Protein AF-A0A973G9G6-F1 (afdb_monomer)

Solvent-accessible surface area (backbone atoms only — not comparable to full-atom values): 5381 Å² total; per-residue (Å²): 139,72,50,78,48,88,78,57,51,48,38,65,57,30,37,51,51,11,51,51,29,38,56,50,14,53,52,34,36,53,48,30,72,65,43,74,53,80,60,53,81,67,45,93,43,72,67,58,38,58,62,45,45,63,53,41,53,51,51,34,50,53,31,40,52,53,13,52,52,35,35,49,50,13,49,49,32,34,52,48,23,52,53,51,54,50,52,31,51,54,52,49,52,53,52,51,55,51,56,73,71,55,133

Radius of gyration: 23.61 Å; Cα contacts (8 Å, |Δi|>4): 86; chains: 1; bounding box: 51×19×75 Å

Mean predicted aligned error: 8.4 Å

Structure (mmCIF, N/CA/C/O backbone):
data_AF-A0A973G9G6-F1
#
_entry.id   AF-A0A973G9G6-F1
#
loop_
_atom_site.group_PDB
_atom_site.id
_atom_site.type_symbol
_atom_site.label_atom_id
_atom_site.label_alt_id
_atom_site.label_comp_id
_atom_site.label_asym_id
_atom_site.label_entity_id
_atom_site.label_seq_id
_atom_site.pdbx_PDB_ins_code
_atom_site.Cartn_x
_atom_site.Cartn_y
_atom_site.Cartn_z
_atom_site.occupancy
_atom_site.B_iso_or_equiv
_atom_site.auth_seq_id
_atom_site.auth_comp_id
_atom_site.auth_asym_id
_atom_site.auth_atom_id
_atom_site.pdbx_PDB_model_num
ATOM 1 N N . MET A 1 1 ? 5.872 -15.134 -18.579 1.00 45.53 1 MET A N 1
ATOM 2 C CA . MET A 1 1 ? 5.766 -13.813 -19.224 1.00 45.53 1 MET A CA 1
ATOM 3 C C . MET A 1 1 ? 6.505 -12.894 -18.280 1.00 45.53 1 MET A C 1
ATOM 5 O O . MET A 1 1 ? 5.977 -12.740 -17.203 1.00 45.53 1 MET A O 1
ATOM 9 N N . GLY A 1 2 ? 7.734 -12.447 -18.484 1.00 47.12 2 GLY A N 1
ATOM 10 C CA . GLY A 1 2 ? 8.641 -12.561 -19.624 1.00 47.12 2 GLY A CA 1
ATOM 11 C C . GLY A 1 2 ? 9.354 -11.223 -19.746 1.00 47.12 2 GLY A C 1
ATOM 12 O O . GLY A 1 2 ? 8.868 -10.378 -20.486 1.00 47.12 2 GLY A O 1
ATOM 13 N N . ALA A 1 3 ? 10.430 -11.038 -18.974 1.00 52.69 3 ALA A N 1
ATOM 14 C CA . ALA A 1 3 ? 11.236 -9.823 -18.930 1.00 52.69 3 ALA A CA 1
ATOM 15 C C . ALA A 1 3 ? 11.549 -9.314 -20.347 1.00 52.69 3 ALA A C 1
ATOM 17 O O . ALA A 1 3 ? 12.343 -9.916 -21.070 1.00 52.69 3 ALA A O 1
ATOM 18 N N . ASN A 1 4 ? 10.886 -8.233 -20.751 1.00 54.75 4 ASN A N 1
ATOM 19 C CA . ASN A 1 4 ? 11.016 -7.638 -22.075 1.00 54.75 4 ASN A CA 1
ATOM 20 C C . ASN A 1 4 ? 11.725 -6.299 -21.921 1.00 54.75 4 ASN A C 1
ATOM 22 O O . ASN A 1 4 ? 11.088 -5.275 -21.695 1.00 54.75 4 ASN A O 1
ATOM 26 N N . GLY A 1 5 ? 13.052 -6.348 -22.004 1.00 57.25 5 GLY A N 1
ATOM 27 C CA . GLY A 1 5 ? 13.911 -5.208 -21.737 1.00 57.25 5 GLY A CA 1
ATOM 28 C C . GLY A 1 5 ? 15.383 -5.601 -21.688 1.00 57.25 5 GLY A C 1
ATOM 29 O O . GLY A 1 5 ? 15.707 -6.735 -21.326 1.00 57.25 5 GLY A O 1
ATOM 30 N N . LEU A 1 6 ? 16.280 -4.685 -22.052 1.00 60.56 6 LEU A N 1
ATOM 31 C CA . LEU A 1 6 ? 17.731 -4.896 -22.004 1.00 60.56 6 LEU A CA 1
ATOM 32 C C . LEU A 1 6 ? 18.203 -5.187 -20.566 1.00 60.56 6 LEU A C 1
ATOM 34 O O . LEU A 1 6 ? 19.143 -5.951 -20.352 1.00 60.56 6 LEU A O 1
ATOM 38 N N . LEU A 1 7 ? 17.515 -4.608 -19.581 1.00 72.62 7 LEU A N 1
ATOM 39 C CA . LEU A 1 7 ? 17.775 -4.744 -18.150 1.00 72.62 7 LEU A CA 1
ATOM 40 C C . LEU A 1 7 ? 17.162 -6.013 -17.533 1.00 72.62 7 LEU A C 1
ATOM 42 O O . LEU A 1 7 ? 17.378 -6.271 -16.350 1.00 72.62 7 LEU A O 1
ATOM 46 N N . ALA A 1 8 ? 16.432 -6.817 -18.317 1.00 73.56 8 ALA A N 1
ATOM 47 C CA . ALA A 1 8 ? 15.818 -8.084 -17.906 1.00 73.56 8 ALA A CA 1
ATOM 48 C C . ALA A 1 8 ? 14.952 -8.003 -16.627 1.00 73.56 8 ALA A C 1
ATOM 50 O O . ALA A 1 8 ? 14.781 -8.999 -15.921 1.00 73.56 8 ALA A O 1
ATOM 51 N N . VAL A 1 9 ? 14.380 -6.831 -16.336 1.00 80.88 9 VAL A N 1
ATOM 52 C CA . VAL A 1 9 ? 13.420 -6.640 -15.244 1.00 80.88 9 VAL A CA 1
ATOM 53 C C . VAL A 1 9 ? 12.005 -6.875 -15.760 1.00 80.88 9 VAL A C 1
ATOM 55 O O . VAL A 1 9 ? 11.623 -6.374 -16.817 1.00 80.88 9 VAL A O 1
ATOM 58 N N . ASP A 1 10 ? 11.204 -7.619 -14.999 1.00 87.00 10 ASP A N 1
ATOM 59 C CA . ASP A 1 10 ? 9.784 -7.791 -15.293 1.00 87.00 10 ASP A CA 1
ATOM 60 C C . ASP A 1 10 ? 8.987 -6.575 -14.784 1.00 87.00 10 ASP A C 1
ATOM 62 O O . ASP A 1 10 ? 8.516 -6.512 -13.645 1.00 87.00 10 ASP A O 1
ATOM 66 N N . GLY A 1 11 ? 8.903 -5.546 -15.631 1.00 87.31 11 GLY A N 1
ATOM 67 C CA . GLY A 1 11 ? 8.168 -4.316 -15.326 1.00 87.31 11 GLY A CA 1
ATOM 68 C C . GLY A 1 11 ? 6.669 -4.549 -15.101 1.00 87.31 11 GLY A C 1
ATOM 69 O O . GLY A 1 11 ? 6.060 -3.854 -14.283 1.00 87.31 11 GLY A O 1
ATOM 70 N N . ASP A 1 12 ? 6.083 -5.553 -15.758 1.00 89.44 12 ASP A N 1
ATOM 71 C CA . ASP A 1 12 ? 4.675 -5.921 -15.590 1.00 89.44 12 ASP A CA 1
ATOM 72 C C . ASP A 1 12 ? 4.438 -6.560 -14.216 1.00 89.44 12 ASP A C 1
ATOM 74 O O . ASP A 1 12 ? 3.451 -6.245 -13.540 1.00 89.44 12 ASP A O 1
ATOM 78 N N . GLU A 1 13 ? 5.363 -7.402 -13.749 1.00 90.56 13 GLU A N 1
ATOM 79 C CA . GLU A 1 13 ? 5.343 -7.948 -12.391 1.00 90.56 13 GLU A CA 1
ATOM 80 C C . GLU A 1 13 ? 5.485 -6.840 -11.338 1.00 90.56 13 GLU A C 1
ATOM 82 O O . GLU A 1 13 ? 4.693 -6.781 -10.395 1.00 90.56 13 GLU A O 1
ATOM 87 N N . LEU A 1 14 ? 6.412 -5.893 -11.521 1.00 92.00 14 LEU A N 1
ATOM 88 C CA . LEU A 1 14 ? 6.553 -4.745 -10.615 1.00 92.00 14 LEU A CA 1
ATOM 89 C C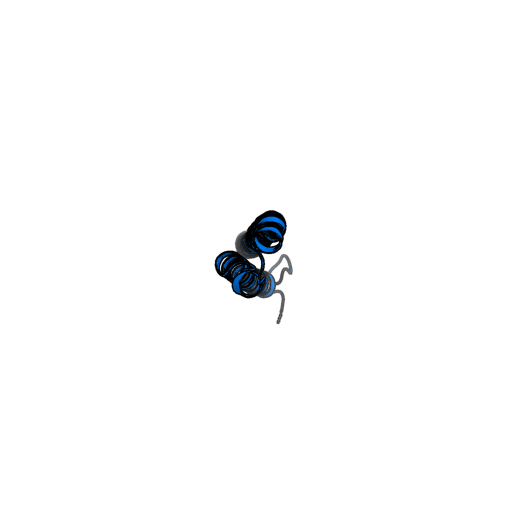 . LEU A 1 14 ? 5.289 -3.875 -10.582 1.00 92.00 14 LEU A C 1
ATOM 91 O O . LEU A 1 14 ? 4.843 -3.448 -9.513 1.00 92.00 14 LEU A O 1
ATOM 95 N N . CYS A 1 15 ? 4.680 -3.625 -11.740 1.00 92.62 15 CYS A N 1
ATOM 96 C CA . CYS A 1 15 ? 3.490 -2.788 -11.841 1.00 92.62 15 CYS A CA 1
ATOM 97 C C . CYS A 1 15 ? 2.246 -3.479 -11.255 1.00 92.62 15 CYS A C 1
ATOM 99 O O . CYS A 1 15 ? 1.471 -2.862 -10.510 1.00 92.62 15 CYS A O 1
ATOM 101 N N . SER A 1 16 ? 2.065 -4.771 -11.540 1.00 94.94 16 SER A N 1
ATOM 102 C CA . SER A 1 16 ? 0.963 -5.577 -11.003 1.00 94.94 16 SER A CA 1
ATOM 103 C C . SER A 1 16 ? 1.122 -5.839 -9.501 1.00 94.94 16 SER A C 1
ATOM 105 O O . SER A 1 16 ? 0.164 -5.626 -8.754 1.00 94.94 16 SER A O 1
ATOM 107 N N . GLY A 1 17 ? 2.325 -6.185 -9.034 1.00 94.31 17 GLY A N 1
ATOM 108 C CA . GLY A 1 17 ? 2.666 -6.333 -7.618 1.00 94.31 17 GLY A CA 1
ATOM 109 C C . GLY A 1 17 ? 2.461 -5.035 -6.841 1.00 94.31 17 GLY A C 1
ATOM 110 O O . GLY A 1 17 ? 1.751 -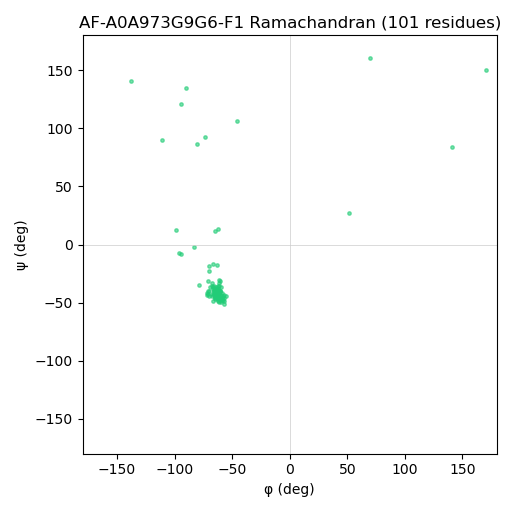5.019 -5.833 1.00 94.31 17 GLY A O 1
ATOM 111 N N . GLY A 1 18 ? 2.957 -3.913 -7.373 1.00 95.00 18 GLY A N 1
ATOM 112 C CA . GLY A 1 18 ? 2.726 -2.593 -6.792 1.00 95.00 18 GLY A CA 1
ATOM 113 C C . GLY A 1 18 ? 1.240 -2.224 -6.730 1.00 95.00 18 GLY A C 1
ATOM 114 O O . GLY A 1 18 ? 0.767 -1.720 -5.715 1.00 95.00 18 GLY A O 1
ATOM 115 N N . THR A 1 19 ? 0.455 -2.546 -7.763 1.00 96.69 19 THR A N 1
ATOM 116 C CA . THR A 1 19 ? -1.010 -2.358 -7.754 1.00 96.69 19 THR A CA 1
ATOM 117 C C . THR A 1 19 ? -1.704 -3.231 -6.705 1.00 96.69 19 THR A C 1
ATOM 119 O O . THR A 1 19 ? -2.646 -2.779 -6.049 1.00 96.69 19 THR A O 1
ATOM 122 N N . GLY A 1 20 ? -1.240 -4.470 -6.526 1.00 97.12 20 GLY A N 1
ATOM 123 C CA . GLY A 1 20 ? -1.711 -5.372 -5.478 1.00 97.12 20 GLY A CA 1
ATOM 124 C C . GLY A 1 20 ? -1.482 -4.796 -4.083 1.00 97.12 20 GLY A C 1
ATOM 125 O O . GLY A 1 20 ? -2.415 -4.758 -3.279 1.00 97.12 20 GLY A O 1
ATOM 126 N N . LEU A 1 21 ? -0.282 -4.267 -3.827 1.00 96.56 21 LEU A N 1
ATOM 127 C CA . LEU A 1 21 ? 0.045 -3.601 -2.567 1.00 96.56 21 LEU A CA 1
ATOM 128 C C . LEU A 1 21 ? -0.823 -2.366 -2.333 1.00 96.56 21 LEU A C 1
ATOM 130 O O . LEU A 1 21 ? -1.366 -2.220 -1.246 1.00 96.56 21 LEU A O 1
ATOM 134 N N . LEU A 1 22 ? -1.055 -1.525 -3.346 1.00 97.56 22 LEU A N 1
ATOM 135 C CA . LEU A 1 22 ? -1.932 -0.358 -3.182 1.00 97.56 22 LEU A CA 1
ATOM 136 C C . LEU A 1 22 ? -3.338 -0.754 -2.707 1.00 97.56 22 LEU A C 1
ATOM 138 O O . LEU A 1 22 ? -3.848 -0.199 -1.738 1.00 97.56 22 LEU A O 1
ATOM 142 N N . ARG A 1 23 ? -3.927 -1.786 -3.322 1.00 97.31 23 ARG A N 1
ATOM 143 C CA . ARG A 1 23 ? -5.239 -2.310 -2.909 1.00 97.31 23 ARG A CA 1
ATOM 144 C C . ARG A 1 23 ? -5.215 -2.910 -1.504 1.00 97.31 23 ARG A C 1
ATOM 146 O O . ARG A 1 23 ? -6.188 -2.768 -0.766 1.00 97.31 23 ARG A O 1
ATOM 153 N N . ALA A 1 24 ? -4.132 -3.593 -1.138 1.00 96.06 24 ALA A N 1
ATOM 154 C CA . ALA A 1 24 ? -3.962 -4.129 0.207 1.00 96.06 24 ALA A CA 1
ATOM 155 C C . ALA A 1 24 ? -3.862 -3.005 1.251 1.00 96.06 24 ALA A C 1
ATOM 157 O O . ALA A 1 24 ? -4.555 -3.068 2.264 1.00 96.06 24 ALA A O 1
ATOM 158 N N . GLY A 1 25 ? -3.082 -1.955 0.981 1.00 96.25 25 GLY A N 1
ATOM 159 C CA . GLY A 1 25 ? -2.973 -0.773 1.839 1.00 96.25 25 GLY A CA 1
ATOM 160 C C . GLY A 1 25 ? -4.323 -0.083 2.041 1.00 96.25 25 GLY A C 1
ATOM 161 O O . GLY A 1 25 ? -4.729 0.157 3.179 1.00 96.25 25 GLY A O 1
ATOM 162 N N . ASP A 1 26 ? -5.087 0.117 0.962 1.00 96.12 26 ASP A N 1
ATOM 163 C CA . ASP A 1 26 ? -6.451 0.660 1.032 1.00 96.12 26 ASP A CA 1
ATOM 164 C C . ASP A 1 26 ? -7.374 -0.212 1.903 1.00 96.12 26 ASP A C 1
ATOM 166 O O . ASP A 1 26 ? -8.150 0.296 2.717 1.00 96.12 26 ASP A O 1
ATOM 170 N N . ALA A 1 27 ? -7.285 -1.540 1.778 1.00 94.50 27 ALA A N 1
ATOM 171 C CA . ALA A 1 27 ? -8.078 -2.471 2.580 1.00 94.50 27 ALA A CA 1
ATOM 172 C C . ALA A 1 27 ? -7.691 -2.450 4.071 1.00 94.50 27 ALA A C 1
ATOM 174 O O . ALA A 1 27 ? -8.563 -2.583 4.942 1.00 94.50 27 ALA A O 1
ATOM 175 N N . VAL A 1 28 ? -6.404 -2.260 4.375 1.00 93.38 28 VAL A N 1
ATOM 176 C CA . VAL A 1 28 ? -5.891 -2.101 5.741 1.00 93.38 28 VAL A CA 1
ATOM 177 C C . VAL A 1 28 ? -6.403 -0.795 6.352 1.00 93.38 28 VAL A C 1
ATOM 179 O O . VAL A 1 28 ? -7.000 -0.839 7.429 1.00 93.38 28 VAL A O 1
ATOM 182 N N . HIS A 1 29 ? -6.309 0.337 5.647 1.00 93.06 29 HIS A N 1
ATOM 183 C CA . HIS A 1 29 ? -6.890 1.604 6.113 1.00 93.06 29 HIS A CA 1
ATOM 184 C C . HIS A 1 29 ? -8.405 1.522 6.279 1.00 93.06 29 HIS A C 1
ATOM 186 O O . HIS A 1 29 ? -8.945 2.000 7.274 1.00 93.06 29 HIS A O 1
ATOM 192 N N . ALA A 1 30 ? -9.113 0.861 5.360 1.00 89.69 30 ALA A N 1
ATOM 193 C CA . ALA A 1 30 ? -10.548 0.637 5.507 1.00 89.69 30 ALA A CA 1
ATOM 194 C C . ALA A 1 30 ? -10.868 -0.190 6.765 1.00 89.69 30 ALA A C 1
ATOM 196 O O . ALA A 1 30 ? -11.902 0.011 7.401 1.00 89.69 30 ALA A O 1
ATOM 197 N N . THR A 1 31 ? -9.984 -1.113 7.149 1.00 87.12 31 THR A N 1
ATOM 198 C CA . THR A 1 31 ? -10.110 -1.892 8.387 1.00 87.12 31 THR A CA 1
ATOM 199 C C . THR A 1 31 ? -9.835 -1.037 9.620 1.00 87.12 31 THR A C 1
ATOM 201 O O . THR A 1 31 ? -10.611 -1.103 10.571 1.00 87.12 31 THR A O 1
ATOM 204 N N . ALA A 1 32 ? -8.818 -0.172 9.578 1.00 85.31 32 ALA A N 1
ATOM 205 C CA . ALA A 1 32 ? -8.559 0.813 10.626 1.00 85.31 32 ALA A CA 1
ATOM 206 C C . ALA A 1 32 ? -9.749 1.773 10.810 1.00 85.31 32 ALA A C 1
ATOM 208 O O . ALA A 1 32 ? -10.192 2.002 11.933 1.00 85.31 32 ALA A O 1
ATOM 209 N N . ALA A 1 33 ? -10.327 2.268 9.710 1.00 79.75 33 ALA A N 1
ATOM 210 C CA . ALA A 1 33 ? -11.452 3.205 9.708 1.00 79.75 33 ALA A CA 1
ATOM 211 C C . ALA A 1 33 ? -12.760 2.589 10.228 1.00 79.75 33 ALA A C 1
ATOM 213 O O . ALA A 1 33 ? -13.552 3.272 10.874 1.00 79.75 33 ALA A O 1
ATOM 214 N N . ARG A 1 34 ? -12.984 1.288 9.989 1.00 77.00 34 ARG A N 1
ATOM 215 C CA . ARG A 1 34 ? -14.094 0.538 10.608 1.00 77.00 34 ARG A CA 1
ATOM 216 C C . ARG A 1 34 ? -13.921 0.381 12.127 1.00 77.00 34 ARG A C 1
ATOM 218 O O . ARG A 1 34 ? -14.901 0.107 12.819 1.00 77.00 34 ARG A O 1
ATOM 225 N N . GLY A 1 35 ? -12.706 0.599 12.635 1.00 65.00 35 GLY A N 1
ATOM 226 C CA . GLY A 1 35 ? -12.332 0.498 14.040 1.00 65.00 35 GLY A CA 1
ATOM 227 C C . GLY A 1 35 ? -12.339 -0.943 14.557 1.00 65.00 35 GLY A C 1
ATOM 228 O O . GLY A 1 35 ? -13.028 -1.818 14.039 1.00 65.00 35 GLY A O 1
ATOM 229 N N . ALA A 1 36 ? -11.648 -1.193 15.673 1.00 60.16 36 ALA A N 1
ATOM 230 C CA . ALA A 1 36 ? -11.734 -2.453 16.436 1.00 60.16 36 ALA A CA 1
ATOM 231 C C . ALA A 1 36 ? -13.135 -2.712 17.060 1.00 60.16 36 ALA A C 1
ATOM 233 O O . ALA A 1 36 ? -13.310 -3.550 17.945 1.00 60.16 36 ALA A O 1
ATOM 234 N N . LEU A 1 37 ? -14.148 -1.942 16.660 1.00 59.62 37 LEU A N 1
ATOM 235 C CA . LEU A 1 37 ? -15.258 -1.517 17.507 1.00 59.62 37 LEU A CA 1
ATOM 236 C C . LEU A 1 37 ? -16.545 -2.329 17.361 1.00 59.62 37 LEU A C 1
ATOM 238 O O . LEU A 1 37 ? -17.557 -1.947 17.940 1.00 59.62 37 LEU A O 1
ATOM 242 N N . LEU A 1 38 ? -16.517 -3.483 16.695 1.00 57.81 38 LEU A N 1
ATOM 243 C CA . LEU A 1 38 ? -17.616 -4.444 16.847 1.00 57.81 38 LEU A CA 1
ATOM 244 C C . LEU A 1 38 ? -17.590 -5.110 18.238 1.00 57.81 38 LEU A C 1
ATOM 246 O O . LEU A 1 38 ? -18.644 -5.387 18.799 1.00 57.81 38 LEU A O 1
ATOM 250 N N . GLY A 1 39 ? -16.407 -5.289 18.845 1.00 56.53 39 GLY A N 1
ATOM 251 C CA . GLY A 1 39 ? -16.276 -5.890 20.180 1.00 56.53 39 GLY A CA 1
ATOM 252 C C . GLY A 1 39 ? -16.599 -4.934 21.335 1.00 56.53 39 GLY A C 1
ATOM 253 O O . GLY A 1 39 ? -17.201 -5.340 22.326 1.00 56.53 39 GLY A O 1
ATOM 254 N N . LYS A 1 40 ? -16.272 -3.641 21.200 1.00 62.44 40 LYS A N 1
ATOM 255 C CA . LYS A 1 40 ? -16.414 -2.656 22.290 1.00 62.44 40 LYS A CA 1
ATOM 256 C C . LYS A 1 40 ? -17.861 -2.461 22.746 1.00 62.44 40 LYS A C 1
ATOM 258 O O . LYS A 1 40 ? -18.107 -2.346 23.941 1.00 62.44 40 LYS A O 1
ATOM 263 N N . ALA A 1 41 ? -18.818 -2.488 21.816 1.00 62.81 41 ALA A N 1
ATOM 264 C CA . ALA A 1 41 ? -20.244 -2.362 22.128 1.00 62.81 41 ALA A CA 1
ATOM 265 C C . ALA A 1 41 ? -20.787 -3.516 22.997 1.00 62.81 41 ALA A C 1
ATOM 267 O O . ALA A 1 41 ? -21.847 -3.379 23.602 1.00 62.81 41 ALA A O 1
ATOM 268 N N . THR A 1 42 ? -20.065 -4.641 23.076 1.00 64.88 42 THR A N 1
ATOM 269 C CA . THR A 1 42 ? -20.463 -5.823 23.861 1.00 64.88 42 THR A CA 1
ATOM 270 C C . THR A 1 42 ? -19.840 -5.883 25.255 1.00 64.88 42 THR A C 1
ATOM 272 O O . THR A 1 42 ? -20.230 -6.727 26.063 1.00 64.88 42 THR A O 1
ATOM 275 N N . TYR A 1 43 ? -18.905 -4.985 25.584 1.00 66.75 43 TYR A N 1
ATOM 276 C CA . TYR A 1 43 ? -18.345 -4.908 26.928 1.00 66.75 43 TYR A CA 1
ATOM 277 C C . TYR A 1 43 ? -19.382 -4.296 27.871 1.00 66.75 43 TYR A C 1
ATOM 279 O O . TYR A 1 43 ? -19.477 -3.085 28.018 1.00 66.75 43 TYR A O 1
ATOM 287 N N . GLY A 1 44 ? -20.177 -5.148 28.522 1.00 66.25 44 GLY A N 1
ATOM 288 C CA . GLY A 1 44 ? -21.288 -4.765 29.404 1.00 66.25 44 GLY A CA 1
ATOM 289 C C . GLY A 1 44 ? -20.927 -3.945 30.656 1.00 66.25 44 GLY A C 1
ATOM 290 O O . GLY A 1 44 ? -21.766 -3.816 31.541 1.00 66.25 44 GLY A O 1
ATOM 291 N N . GLY A 1 45 ? -19.710 -3.394 30.759 1.00 79.19 45 GLY A N 1
ATOM 292 C CA . GLY A 1 45 ? -19.249 -2.559 31.868 1.00 79.19 45 GLY A CA 1
ATOM 293 C C . GLY A 1 45 ? -18.430 -1.347 31.406 1.00 79.19 45 GLY A C 1
ATOM 294 O O . GLY A 1 45 ? -17.596 -1.445 30.500 1.00 79.19 45 GLY A O 1
ATOM 295 N N . VAL A 1 46 ? -18.647 -0.203 32.066 1.00 77.56 46 VAL A N 1
ATOM 296 C CA . VAL A 1 46 ? -17.993 1.089 31.766 1.00 77.56 46 VAL A CA 1
ATOM 297 C C . VAL A 1 46 ? -16.469 1.005 31.919 1.00 77.56 46 VAL A C 1
ATOM 299 O O . VAL A 1 46 ? -15.740 1.516 31.071 1.00 77.56 46 VAL A O 1
ATOM 302 N N . ASP A 1 47 ? -15.977 0.302 32.941 1.00 80.69 47 ASP A N 1
ATOM 303 C CA . ASP A 1 47 ? -14.537 0.171 33.195 1.00 80.69 47 ASP A CA 1
ATOM 304 C C . ASP A 1 47 ? -13.827 -0.695 32.146 1.00 80.69 47 ASP A C 1
ATOM 306 O O . ASP A 1 47 ? -12.746 -0.338 31.680 1.00 80.69 47 ASP A O 1
ATOM 310 N N . LEU A 1 48 ? -14.455 -1.795 31.712 1.00 74.31 48 LEU A N 1
ATOM 311 C CA . LEU A 1 48 ? -13.934 -2.638 30.628 1.00 74.31 48 LEU A CA 1
ATOM 312 C C . LEU A 1 48 ? -13.926 -1.888 29.294 1.00 74.31 48 LEU A C 1
ATOM 314 O O . LEU A 1 48 ? -12.948 -1.954 28.551 1.00 74.31 48 LEU A O 1
ATOM 318 N N . THR A 1 49 ? -14.990 -1.132 29.023 1.00 78.44 49 THR A N 1
ATOM 319 C CA . THR A 1 49 ? -15.077 -0.267 27.843 1.00 78.44 49 THR A CA 1
ATOM 320 C C . THR A 1 49 ? -13.928 0.743 27.837 1.00 78.44 49 THR A C 1
ATOM 322 O O . THR A 1 49 ? -13.200 0.836 26.852 1.00 78.44 49 THR A O 1
ATOM 325 N N . ARG A 1 50 ? -13.682 1.420 28.964 1.00 78.44 50 ARG A N 1
ATOM 326 C CA . ARG A 1 50 ? -12.599 2.404 29.103 1.00 78.44 50 ARG A CA 1
ATOM 327 C C . ARG A 1 50 ? -11.202 1.783 29.029 1.00 78.44 50 ARG A C 1
ATOM 329 O O . ARG A 1 50 ? -10.286 2.385 28.474 1.00 78.44 50 ARG A O 1
ATOM 336 N N . ALA A 1 51 ? -11.016 0.583 29.575 1.00 78.94 51 ALA A N 1
ATOM 337 C CA . ALA A 1 51 ? -9.758 -0.151 29.453 1.00 78.94 51 ALA A CA 1
ATOM 338 C C . ALA A 1 51 ? -9.480 -0.560 27.995 1.00 78.94 51 ALA A C 1
ATOM 340 O O . ALA A 1 51 ? -8.330 -0.519 27.554 1.00 78.94 51 ALA A O 1
ATOM 341 N N . SER A 1 52 ? -10.529 -0.901 27.239 1.00 79.38 52 SER A N 1
ATOM 342 C CA . SER A 1 52 ? -10.420 -1.285 25.829 1.00 79.38 52 SER A CA 1
ATOM 343 C C . SER A 1 52 ? -10.056 -0.125 24.895 1.00 79.38 52 SER A C 1
ATOM 345 O O . SER A 1 52 ? -9.455 -0.372 23.853 1.00 79.38 52 SER A O 1
ATOM 347 N N . ASP A 1 53 ? -10.325 1.127 25.286 1.00 81.06 53 ASP A N 1
ATOM 348 C CA . ASP A 1 53 ? -10.042 2.320 24.471 1.00 81.06 53 ASP A CA 1
ATOM 349 C C . ASP A 1 53 ? -8.574 2.420 24.082 1.00 81.06 53 ASP A C 1
ATOM 351 O O . ASP A 1 53 ? -8.246 2.523 22.906 1.00 81.06 53 ASP A O 1
ATOM 355 N N . ARG A 1 54 ? -7.669 2.262 25.053 1.00 81.12 54 ARG A N 1
ATOM 356 C CA . ARG A 1 54 ? -6.225 2.330 24.785 1.00 81.12 54 ARG A CA 1
ATOM 357 C C . ARG A 1 54 ? -5.758 1.254 23.808 1.00 81.12 54 ARG A C 1
ATOM 359 O O . ARG A 1 54 ? -4.843 1.495 23.023 1.00 81.12 54 ARG A O 1
ATOM 366 N N . PHE A 1 55 ? -6.354 0.063 23.871 1.00 82.31 55 PHE A N 1
ATOM 367 C CA . PHE A 1 55 ? -6.041 -1.015 22.937 1.00 82.31 55 PHE A CA 1
ATOM 368 C C . PHE A 1 55 ? -6.605 -0.727 21.549 1.00 82.31 55 PHE A C 1
ATOM 370 O O . PHE A 1 55 ? -5.889 -0.906 20.570 1.00 82.31 55 PHE A O 1
ATOM 377 N N . ALA A 1 56 ? -7.848 -0.251 21.462 1.00 82.06 56 ALA A N 1
ATOM 378 C CA . ALA A 1 56 ? -8.483 0.113 20.202 1.00 82.06 56 ALA A CA 1
ATOM 379 C C . ALA A 1 56 ? -7.733 1.254 19.499 1.00 82.06 56 ALA A C 1
ATOM 381 O O . ALA A 1 56 ? -7.466 1.153 18.302 1.00 82.06 56 ALA A O 1
ATOM 382 N N . ASP A 1 57 ? -7.324 2.280 20.244 1.00 84.38 57 ASP A N 1
ATOM 383 C CA . ASP A 1 57 ? -6.547 3.408 19.731 1.00 84.38 57 ASP A CA 1
ATOM 384 C C . ASP A 1 57 ? -5.194 2.934 19.194 1.00 84.38 57 ASP A C 1
ATOM 386 O O . ASP A 1 57 ? -4.830 3.230 18.056 1.00 84.38 57 ASP A O 1
ATOM 390 N N . ARG A 1 58 ? -4.465 2.125 19.977 1.00 87.19 58 ARG A N 1
ATOM 391 C CA . ARG A 1 58 ? -3.159 1.598 19.560 1.00 87.19 58 ARG A CA 1
ATOM 392 C C . ARG A 1 58 ? -3.268 0.649 18.370 1.00 87.19 58 ARG A C 1
ATOM 394 O O . ARG A 1 58 ? -2.426 0.693 17.481 1.00 87.19 58 ARG A O 1
ATOM 401 N N . TYR A 1 59 ? -4.289 -0.200 18.339 1.00 86.31 59 TYR A N 1
ATOM 402 C CA . TYR A 1 59 ? -4.539 -1.094 17.213 1.00 86.31 59 TYR A CA 1
ATOM 403 C C . TYR A 1 59 ? -4.854 -0.307 15.938 1.00 86.31 59 TYR A C 1
ATOM 405 O O . TYR A 1 59 ? -4.283 -0.582 14.888 1.00 86.31 59 TYR A O 1
ATOM 413 N N . THR A 1 60 ? -5.698 0.721 16.044 1.00 87.50 60 THR A N 1
ATOM 414 C CA . THR A 1 60 ? -6.036 1.611 14.924 1.00 87.50 60 THR A CA 1
ATOM 415 C C . THR A 1 60 ? -4.803 2.358 14.416 1.00 87.50 60 THR A C 1
ATOM 417 O O . THR A 1 60 ? -4.592 2.434 13.209 1.00 87.50 60 THR A O 1
ATOM 420 N N . TYR A 1 61 ? -3.959 2.861 15.322 1.00 90.12 61 TYR A N 1
ATOM 421 C CA . TYR A 1 61 ? -2.683 3.491 14.978 1.00 90.12 61 TYR A CA 1
ATOM 422 C C . TYR A 1 61 ? -1.776 2.548 14.175 1.00 90.12 61 TYR A C 1
ATOM 424 O O . TYR A 1 61 ? -1.346 2.902 13.082 1.00 90.12 61 TYR A O 1
ATOM 432 N N . LEU A 1 62 ? -1.558 1.325 14.670 1.00 92.88 62 LEU A N 1
ATOM 433 C CA . LEU A 1 62 ? -0.693 0.340 14.012 1.00 92.88 62 LEU A CA 1
ATOM 434 C C . LEU A 1 62 ? -1.231 -0.098 12.646 1.00 92.88 62 LEU A C 1
ATOM 436 O O . LEU A 1 62 ? -0.453 -0.315 11.723 1.00 92.88 62 LEU A O 1
ATOM 440 N N . LEU A 1 63 ? -2.554 -0.223 12.497 1.00 92.25 63 LEU A N 1
ATOM 441 C CA . LEU A 1 63 ? -3.148 -0.515 11.194 1.00 92.25 63 LEU A CA 1
ATOM 442 C C . LEU A 1 63 ? -2.944 0.634 10.205 1.00 92.25 63 LEU A C 1
ATOM 444 O O . LEU A 1 63 ? -2.680 0.372 9.038 1.00 92.25 63 LEU A O 1
ATOM 448 N N . ASN A 1 64 ? -3.048 1.889 10.646 1.00 92.81 64 ASN A N 1
ATOM 449 C CA . ASN A 1 64 ? -2.776 3.023 9.767 1.00 92.81 64 ASN A CA 1
ATOM 450 C C . ASN A 1 64 ? -1.308 3.063 9.333 1.00 92.81 64 ASN A C 1
ATOM 452 O O . ASN A 1 64 ? -1.062 3.191 8.140 1.00 92.81 64 ASN A O 1
ATOM 456 N N . GLU A 1 65 ? -0.355 2.866 10.252 1.00 96.12 65 GLU A N 1
ATOM 457 C CA . GLU A 1 65 ? 1.069 2.790 9.888 1.00 96.12 65 GLU A CA 1
ATOM 458 C C . GLU A 1 65 ? 1.347 1.656 8.895 1.00 96.12 65 GLU A C 1
ATOM 460 O O . GLU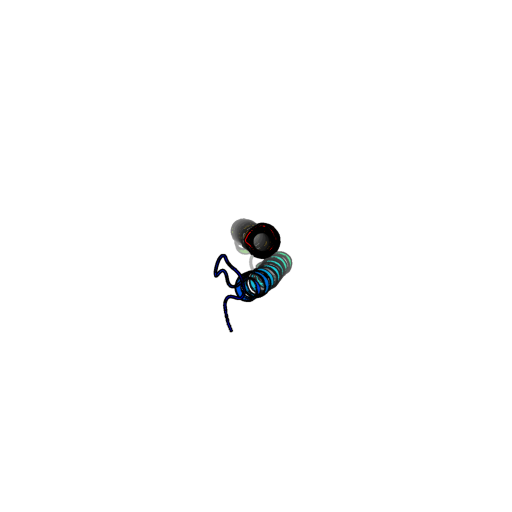 A 1 65 ? 2.003 1.873 7.879 1.00 96.12 65 GLU A O 1
ATOM 465 N N . LEU A 1 66 ? 0.793 0.463 9.137 1.00 96.00 66 LEU A N 1
ATOM 466 C CA . LEU A 1 66 ? 0.937 -0.664 8.216 1.00 96.00 66 LEU A CA 1
ATOM 467 C C . LEU A 1 66 ? 0.341 -0.350 6.835 1.00 96.00 66 LEU A C 1
ATOM 469 O O . LEU A 1 66 ? 0.932 -0.694 5.814 1.00 96.00 66 LEU A O 1
ATOM 473 N N . GLY A 1 67 ? -0.826 0.299 6.794 1.00 96.38 67 GLY A N 1
ATOM 474 C CA . GLY A 1 67 ? -1.445 0.752 5.549 1.00 96.38 67 GLY A CA 1
ATOM 475 C C . GLY A 1 67 ? -0.534 1.712 4.782 1.00 96.38 67 GLY A C 1
ATOM 476 O O . GLY A 1 67 ? -0.271 1.490 3.599 1.00 96.38 67 GLY A O 1
ATOM 477 N N . ASP A 1 68 ? 0.026 2.708 5.469 1.00 97.81 68 ASP A N 1
ATOM 478 C CA . ASP A 1 68 ? 0.921 3.704 4.879 1.00 97.81 68 ASP A CA 1
ATOM 479 C C . ASP A 1 68 ? 2.212 3.077 4.335 1.00 97.81 68 ASP A C 1
ATOM 481 O O . ASP A 1 68 ? 2.646 3.417 3.228 1.00 97.81 68 ASP A O 1
ATOM 485 N N . GLU A 1 69 ? 2.812 2.134 5.069 1.00 98.06 69 GLU A N 1
ATOM 486 C CA . GLU A 1 69 ? 3.998 1.389 4.630 1.00 98.06 69 GLU A CA 1
ATOM 487 C C . GLU A 1 69 ? 3.715 0.563 3.373 1.00 98.06 69 GLU A C 1
ATOM 489 O O . GLU A 1 69 ? 4.468 0.630 2.398 1.00 98.06 69 GLU A O 1
ATOM 494 N N . VAL A 1 70 ? 2.591 -0.156 3.349 1.00 97.12 70 VAL A N 1
ATOM 495 C CA . VAL A 1 70 ? 2.170 -0.951 2.190 1.00 97.12 70 VAL A CA 1
ATOM 496 C C . VAL A 1 70 ? 1.893 -0.053 0.977 1.00 97.12 70 VAL A C 1
ATOM 498 O O . VAL A 1 70 ? 2.327 -0.361 -0.136 1.00 97.12 70 VAL A O 1
ATOM 501 N N . LEU A 1 71 ? 1.223 1.090 1.169 1.00 98.00 71 LEU A N 1
ATOM 502 C CA . LEU A 1 71 ? 0.983 2.061 0.097 1.00 98.00 71 LEU A CA 1
ATOM 503 C C . LEU A 1 71 ? 2.285 2.687 -0.417 1.00 98.00 71 LEU A C 1
ATOM 505 O O . LEU A 1 71 ? 2.419 2.958 -1.613 1.00 98.00 71 LEU A O 1
ATOM 509 N N . LYS A 1 72 ? 3.238 2.966 0.477 1.00 97.88 72 LYS A N 1
ATOM 510 C CA . LYS A 1 72 ? 4.565 3.472 0.115 1.00 97.88 72 LYS A CA 1
ATOM 511 C C . LYS A 1 72 ? 5.300 2.461 -0.756 1.00 97.88 72 LYS A C 1
ATOM 513 O O . LYS A 1 72 ? 5.763 2.840 -1.827 1.00 97.88 72 LYS A O 1
ATOM 518 N N . GLU A 1 73 ? 5.345 1.198 -0.350 1.00 97.62 73 GLU A N 1
ATOM 519 C CA . GLU A 1 73 ? 6.026 0.154 -1.117 1.00 97.62 73 GLU A CA 1
ATOM 520 C C . GLU A 1 73 ? 5.354 -0.080 -2.478 1.00 97.62 73 GLU A C 1
ATOM 522 O O . GLU A 1 73 ? 6.025 -0.104 -3.509 1.00 97.62 73 GLU A O 1
ATOM 527 N N . GLY A 1 74 ? 4.017 -0.110 -2.522 1.00 96.38 74 GLY A N 1
ATOM 528 C CA . GLY A 1 74 ? 3.272 -0.210 -3.780 1.00 96.38 74 GLY A CA 1
ATOM 529 C C . GLY A 1 74 ? 3.545 0.947 -4.750 1.00 96.38 74 GLY A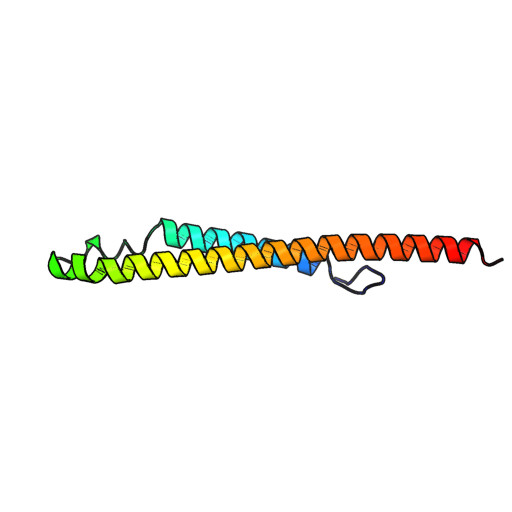 C 1
ATOM 530 O O . GLY A 1 74 ? 3.639 0.738 -5.963 1.00 96.38 74 GLY A O 1
ATOM 531 N N . ARG A 1 75 ? 3.725 2.172 -4.233 1.00 97.69 75 ARG A N 1
ATOM 532 C CA . ARG A 1 75 ? 4.158 3.336 -5.028 1.00 97.69 75 ARG A CA 1
ATOM 533 C C . ARG A 1 75 ? 5.597 3.188 -5.519 1.00 97.69 75 ARG A C 1
ATOM 535 O O . ARG A 1 75 ? 5.838 3.456 -6.694 1.00 97.69 75 ARG A O 1
ATOM 542 N N . SER A 1 76 ? 6.516 2.739 -4.663 1.00 97.19 76 SER A N 1
ATOM 543 C CA . SER A 1 76 ? 7.919 2.501 -5.027 1.00 97.1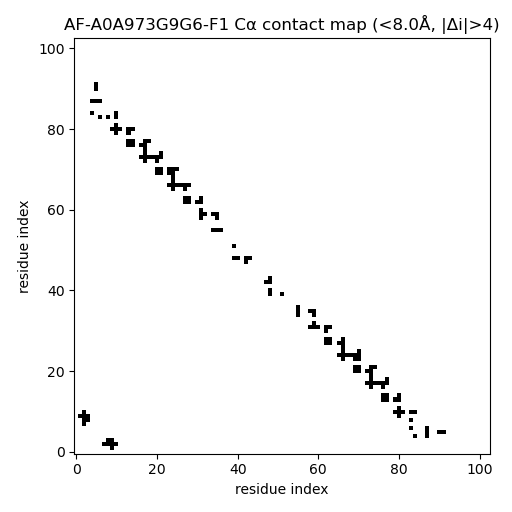9 76 SER A CA 1
ATOM 544 C C . SER A 1 76 ? 8.041 1.476 -6.152 1.00 97.19 76 SER A C 1
ATOM 546 O O . SER A 1 76 ? 8.668 1.772 -7.162 1.00 97.19 76 SER A O 1
ATOM 548 N N . MET A 1 77 ? 7.372 0.322 -6.044 1.00 95.56 77 MET A N 1
ATOM 549 C CA . MET A 1 77 ? 7.404 -0.727 -7.074 1.00 95.56 77 MET A CA 1
ATOM 550 C C . MET A 1 77 ? 6.928 -0.223 -8.437 1.00 95.56 77 MET A C 1
ATOM 552 O O . MET A 1 77 ? 7.572 -0.471 -9.454 1.00 95.56 77 MET A O 1
ATOM 556 N N . ARG A 1 78 ? 5.829 0.542 -8.466 1.00 94.62 78 ARG A N 1
ATOM 557 C CA . ARG A 1 78 ? 5.351 1.163 -9.708 1.00 94.62 78 ARG A CA 1
ATOM 558 C C . ARG A 1 78 ? 6.349 2.188 -10.237 1.00 94.62 78 ARG A C 1
ATOM 560 O O . ARG A 1 78 ? 6.604 2.203 -11.433 1.00 9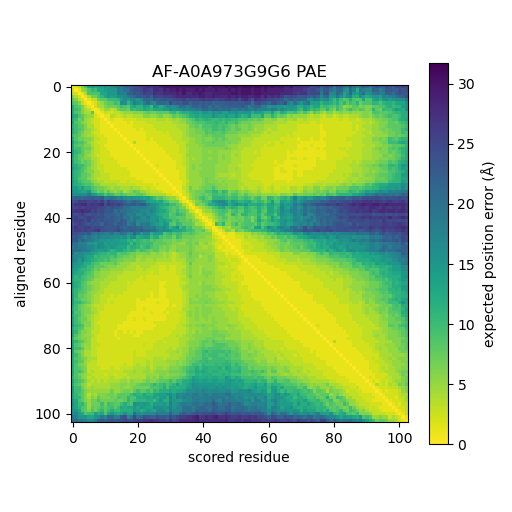4.62 78 ARG A O 1
ATOM 567 N N . GLY A 1 79 ? 6.930 3.008 -9.361 1.00 94.12 79 GLY A N 1
ATOM 568 C CA . GLY A 1 79 ? 7.990 3.950 -9.720 1.00 94.12 79 GLY A CA 1
ATOM 569 C C . GLY A 1 79 ? 9.200 3.258 -10.351 1.00 94.12 79 GLY A C 1
ATOM 570 O O . GLY A 1 79 ? 9.681 3.706 -11.386 1.00 94.12 79 GLY A O 1
ATOM 571 N N . PHE A 1 80 ? 9.637 2.128 -9.790 1.00 92.38 80 PHE A N 1
ATOM 572 C CA . PHE A 1 80 ? 10.708 1.319 -10.366 1.00 92.38 80 PHE A CA 1
ATOM 573 C C . PHE A 1 80 ? 10.320 0.737 -11.723 1.00 92.38 80 PHE A C 1
ATOM 575 O O . PHE A 1 80 ? 11.127 0.809 -12.641 1.00 92.38 80 PHE A O 1
ATOM 582 N N . ALA A 1 81 ? 9.091 0.238 -11.895 1.00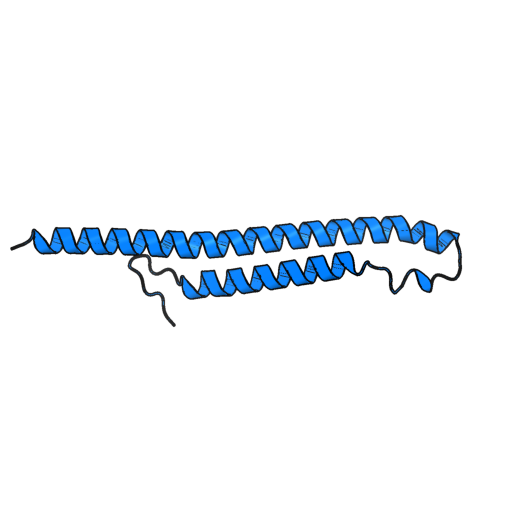 91.69 81 ALA A N 1
ATOM 583 C CA . ALA A 1 81 ? 8.618 -0.238 -13.197 1.00 91.69 81 ALA A CA 1
ATOM 584 C C . ALA A 1 81 ? 8.738 0.848 -14.283 1.00 91.69 81 ALA A C 1
ATOM 586 O O . ALA A 1 81 ? 9.239 0.576 -15.372 1.00 91.69 81 ALA A O 1
ATOM 587 N N . PHE A 1 82 ? 8.345 2.090 -13.970 1.00 91.31 82 PHE A N 1
ATOM 588 C CA . PHE A 1 82 ? 8.511 3.223 -14.887 1.00 91.31 82 PHE A CA 1
ATOM 589 C C . PHE A 1 82 ? 9.984 3.547 -15.155 1.00 91.31 82 PHE A C 1
ATOM 591 O O . PHE A 1 82 ? 10.361 3.715 -16.310 1.00 91.31 82 PHE A O 1
ATOM 598 N N . ALA A 1 83 ? 10.817 3.592 -14.112 1.00 91.06 83 ALA A N 1
ATOM 599 C CA . ALA A 1 83 ? 12.240 3.899 -14.250 1.00 91.06 83 ALA A CA 1
ATOM 600 C C . ALA A 1 83 ? 12.989 2.848 -15.088 1.00 91.06 83 ALA A C 1
ATOM 602 O O . ALA A 1 83 ? 13.839 3.202 -15.900 1.00 91.06 83 ALA A O 1
ATOM 603 N N . TYR A 1 84 ? 12.659 1.563 -14.927 1.00 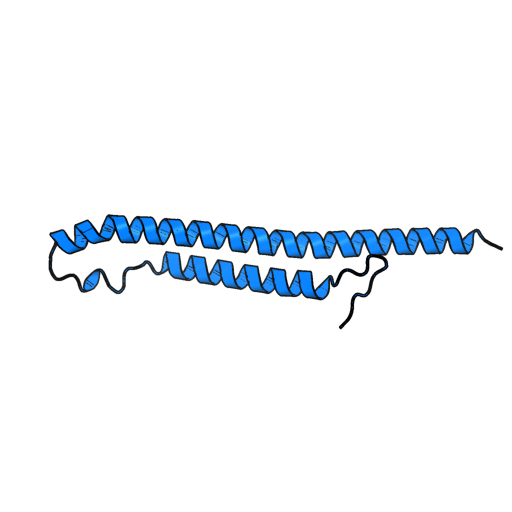90.19 84 TYR A N 1
ATOM 604 C CA . TYR A 1 84 ? 13.237 0.494 -15.742 1.00 90.19 84 TYR A CA 1
ATOM 605 C C . TYR A 1 84 ? 12.790 0.581 -17.200 1.00 90.19 84 TYR A C 1
ATOM 607 O O . TYR A 1 84 ? 13.629 0.458 -18.085 1.00 90.19 84 TYR A O 1
ATOM 615 N N . ALA A 1 85 ? 11.509 0.862 -17.457 1.00 88.56 85 ALA A N 1
ATOM 616 C CA . ALA A 1 85 ? 11.013 1.050 -18.819 1.00 88.56 85 ALA A CA 1
ATOM 617 C C . ALA A 1 85 ? 11.682 2.245 -19.526 1.00 88.56 85 ALA A C 1
ATOM 619 O O . ALA A 1 85 ? 12.031 2.152 -20.701 1.00 88.56 85 ALA A O 1
ATOM 620 N N . GLU A 1 86 ? 11.895 3.354 -18.810 1.00 89.69 86 GLU A N 1
ATOM 621 C CA . GLU A 1 86 ? 12.618 4.520 -19.329 1.00 89.69 86 GLU A CA 1
ATOM 622 C C . GLU A 1 86 ? 14.085 4.183 -19.626 1.00 89.69 86 GLU A C 1
ATOM 624 O O . GLU A 1 86 ? 14.578 4.469 -20.718 1.00 89.69 86 GLU A O 1
ATOM 629 N N . ALA A 1 87 ? 14.769 3.516 -18.694 1.00 88.31 87 ALA A N 1
ATOM 630 C CA . ALA A 1 87 ? 16.161 3.119 -18.870 1.00 88.31 87 ALA A CA 1
ATOM 631 C C . ALA A 1 87 ? 16.349 2.130 -20.036 1.00 88.31 87 ALA A C 1
ATOM 633 O O . ALA A 1 87 ? 17.314 2.260 -20.791 1.00 88.31 87 ALA A O 1
ATOM 634 N N . ASP A 1 88 ? 15.424 1.186 -20.225 1.00 87.19 88 ASP A N 1
ATOM 635 C CA . ASP A 1 88 ? 15.446 0.258 -21.360 1.00 87.19 88 ASP A CA 1
ATOM 636 C C . ASP A 1 88 ? 15.225 0.962 -22.700 1.00 87.19 88 ASP A C 1
ATOM 638 O O . ASP A 1 88 ? 15.914 0.646 -23.671 1.00 87.19 88 ASP A O 1
ATOM 642 N N . ALA A 1 89 ? 14.317 1.940 -22.759 1.00 86.31 89 ALA A N 1
ATOM 643 C CA . ALA A 1 89 ? 14.104 2.738 -23.963 1.00 86.31 89 ALA A CA 1
ATOM 644 C C . ALA A 1 89 ? 15.367 3.532 -24.333 1.00 86.31 89 ALA A C 1
ATOM 646 O O . ALA A 1 89 ? 15.841 3.448 -25.464 1.00 86.31 89 ALA A O 1
ATOM 647 N N . MET A 1 90 ? 15.975 4.218 -23.358 1.00 88.19 90 MET A N 1
ATOM 648 C CA . MET A 1 90 ? 17.218 4.969 -23.571 1.00 88.19 90 MET A CA 1
ATOM 649 C C . MET A 1 90 ? 18.377 4.069 -24.018 1.00 88.19 90 MET A C 1
ATOM 651 O O . MET A 1 90 ? 19.171 4.453 -24.877 1.00 88.19 90 MET A O 1
ATOM 655 N N . ALA A 1 91 ? 18.491 2.870 -23.441 1.00 86.31 91 ALA A N 1
ATOM 656 C CA . ALA A 1 91 ? 19.529 1.919 -23.819 1.00 86.31 91 ALA A CA 1
ATOM 657 C C . ALA A 1 91 ? 19.299 1.341 -25.227 1.00 86.31 91 ALA A C 1
ATOM 659 O O . ALA A 1 91 ? 20.259 1.151 -25.977 1.00 86.31 91 ALA A O 1
ATOM 660 N N . GLY A 1 92 ? 18.039 1.101 -25.604 1.00 85.19 92 GLY A N 1
ATOM 661 C CA . GLY A 1 92 ? 17.654 0.690 -26.954 1.00 85.19 92 GLY A CA 1
ATOM 662 C C . GLY A 1 92 ? 17.970 1.750 -28.011 1.00 85.19 92 GLY A C 1
ATOM 663 O O . GLY A 1 92 ? 18.558 1.423 -29.046 1.00 85.19 92 GLY A O 1
ATOM 664 N N . ASP A 1 93 ? 17.663 3.016 -27.730 1.00 85.19 93 ASP A N 1
ATOM 665 C CA . ASP A 1 93 ? 17.985 4.140 -28.617 1.00 85.19 93 ASP A CA 1
ATOM 666 C C . ASP A 1 93 ? 19.504 4.276 -28.801 1.00 85.19 93 ASP A C 1
ATOM 668 O O . ASP A 1 93 ? 19.994 4.317 -29.930 1.00 85.19 93 ASP A O 1
ATOM 672 N N . ALA A 1 94 ? 20.276 4.212 -27.710 1.00 83.75 94 ALA A N 1
ATOM 673 C CA . ALA A 1 94 ? 21.737 4.275 -27.771 1.00 83.75 94 ALA A CA 1
ATOM 674 C C . ALA A 1 94 ? 22.354 3.122 -28.587 1.00 83.75 94 ALA A C 1
ATOM 676 O O . ALA A 1 94 ? 23.299 3.331 -29.349 1.00 83.75 94 ALA A O 1
ATOM 677 N N . LEU A 1 95 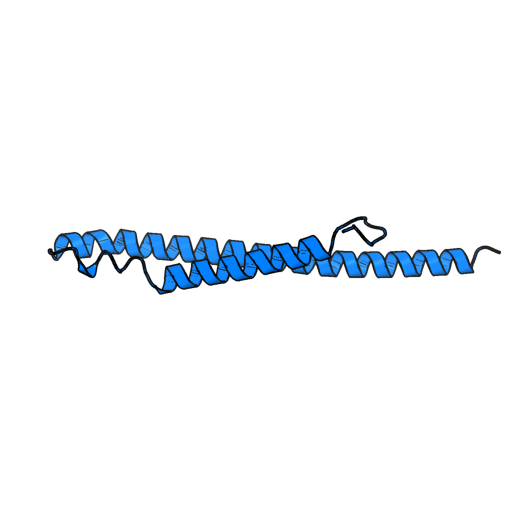? 21.825 1.900 -28.458 1.00 82.75 95 LEU A N 1
ATOM 678 C CA . LEU A 1 95 ? 22.262 0.751 -29.261 1.00 82.75 95 LEU A CA 1
ATOM 679 C C . LEU A 1 95 ? 21.923 0.922 -30.745 1.00 82.75 95 LEU A C 1
ATOM 681 O O . LEU A 1 95 ? 22.726 0.550 -31.601 1.00 82.75 95 LEU A O 1
ATOM 685 N N . THR A 1 96 ? 20.761 1.500 -31.047 1.00 82.19 96 THR A N 1
ATOM 686 C CA . THR A 1 96 ? 20.322 1.776 -32.421 1.00 82.19 96 THR A CA 1
ATOM 687 C C . THR A 1 96 ? 21.223 2.820 -33.082 1.00 82.19 96 THR A C 1
ATOM 689 O O . THR A 1 96 ? 21.661 2.625 -34.217 1.00 82.19 96 THR A O 1
ATOM 692 N N . ASP A 1 97 ? 21.586 3.873 -32.349 1.00 82.12 97 ASP A N 1
ATOM 693 C CA . ASP A 1 97 ? 22.507 4.912 -32.815 1.00 82.12 97 ASP A CA 1
ATOM 694 C C . ASP A 1 97 ? 23.919 4.371 -33.074 1.00 82.12 97 ASP A C 1
ATOM 696 O O . ASP A 1 97 ? 24.547 4.726 -34.073 1.00 82.12 97 ASP A O 1
ATOM 700 N N . VAL A 1 98 ? 24.422 3.484 -32.207 1.00 79.44 98 VAL A N 1
ATOM 701 C CA . VAL A 1 98 ? 25.721 2.819 -32.409 1.00 79.44 98 VAL A CA 1
ATOM 702 C C . VAL A 1 98 ? 25.676 1.896 -33.626 1.00 79.44 98 VAL A C 1
ATOM 704 O O . VAL A 1 98 ? 26.595 1.924 -34.445 1.00 79.44 98 VAL A O 1
ATOM 707 N N . ALA A 1 99 ? 24.606 1.113 -33.789 1.00 76.62 99 ALA A N 1
ATOM 708 C CA . ALA A 1 99 ? 24.438 0.231 -34.942 1.00 76.62 99 ALA A CA 1
ATOM 709 C C . ALA A 1 99 ? 24.376 1.010 -36.267 1.00 76.62 99 ALA A C 1
ATOM 711 O O . ALA A 1 99 ? 24.930 0.559 -37.263 1.00 76.62 99 ALA A O 1
ATOM 712 N N . ALA A 1 100 ? 23.772 2.202 -36.275 1.00 78.06 100 ALA A N 1
ATOM 713 C CA . ALA A 1 100 ? 23.719 3.073 -37.450 1.00 78.06 100 ALA A CA 1
ATOM 714 C C . ALA A 1 100 ? 25.079 3.702 -37.825 1.00 78.06 100 ALA A C 1
ATOM 716 O O . ALA A 1 100 ? 25.252 4.164 -38.953 1.00 78.06 100 ALA A O 1
ATOM 717 N N . GLN A 1 101 ? 26.044 3.731 -36.899 1.00 78.25 101 GLN A N 1
ATOM 718 C CA . GLN A 1 101 ? 27.392 4.279 -37.109 1.00 78.25 101 GLN A CA 1
ATOM 719 C C . GLN A 1 101 ? 28.427 3.215 -37.510 1.00 78.25 101 GLN A C 1
ATOM 721 O O . GLN A 1 101 ? 29.556 3.565 -37.864 1.00 78.25 101 GLN A O 1
ATOM 726 N N . MET A 1 102 ? 28.066 1.928 -37.465 1.00 58.09 102 MET A N 1
ATOM 727 C CA . MET A 1 102 ? 28.913 0.828 -37.925 1.00 58.09 102 MET A CA 1
ATOM 728 C C . MET A 1 102 ? 28.556 0.468 -39.384 1.00 58.09 102 MET A C 1
ATOM 730 O O . MET A 1 102 ? 27.396 0.156 -39.643 1.00 58.09 102 MET A O 1
ATOM 734 N N . PRO A 1 103 ? 29.507 0.550 -40.338 1.00 60.34 103 PRO A N 1
ATOM 735 C CA . PRO A 1 103 ? 29.264 0.307 -41.765 1.00 60.34 103 PRO A CA 1
ATOM 736 C C . PRO A 1 103 ? 28.984 -1.158 -42.120 1.00 60.34 103 PRO A C 1
ATOM 738 O O . PRO A 1 103 ? 29.504 -2.058 -41.418 1.00 60.34 103 PRO A O 1
#

Sequence (103 aa):
MGANGLLAVDGDELCSGGTGLLRAGDAVHATAARGALLGKATYGGVDLTRASDRFADRYTYLLNELGDEVLKEGRSMRGFAFAYAEADAMAGDALTDVAAQMP

pLDDT: mean 83.35, std 13.24, range [45.53, 98.06]

Foldseek 3Di:
DFQDFPVSDPLVCLLVVLVVLLVVLVVLLVVLVVWVPVVLVVPPDPVVSVVCVVVRVVSSVVSNVVSVVSNVSSVVSNVVSVVRVVVRVVVVVVVVVVVVVPD

Secondary structure (DSSP, 8-state):
----STT---HHHHHHHHHHHHHHHHHHHHHHHH-STTTGGG--SHHHHHHHHHHHHHHHHHHHHHHHHHHHHHHHHHHHHHHHHHHHHHHHHHHHHHHHH--